Protein AF-A0A355ESQ3-F1 (afdb_monomer_lite)

Foldseek 3Di:
DDPDPDPPVVCLQQEWEDDPNWIWHFPDWDWDDDDPDTDTDTDIDTDDPPDDRPHYDYDDPPDD

Sequence (64 aa):
MVLSNRPKTDWNERITLEIGERFYRLRRVEERQDGSWWAYAHLLEEAPANQVIRYLILYLPPDS

Structure (mmCIF, N/CA/C/O backbone):
data_AF-A0A355ESQ3-F1
#
_entry.id   AF-A0A355ESQ3-F1
#
loop_
_atom_site.group_PDB
_atom_site.id
_atom_site.type_symbol
_atom_site.label_atom_id
_atom_site.label_alt_id
_atom_site.label_comp_id
_atom_site.label_asym_id
_atom_site.label_entity_id
_atom_site.label_seq_id
_atom_site.pdbx_PDB_ins_code
_atom_site.Cartn_x
_atom_site.Cartn_y
_atom_site.Cartn_z
_atom_site.occupancy
_atom_site.B_iso_or_equiv
_atom_site.auth_seq_id
_atom_site.auth_comp_id
_atom_site.auth_asym_id
_atom_site.auth_atom_id
_atom_site.pdbx_PDB_model_num
ATOM 1 N N . MET A 1 1 ? -4.382 11.093 -15.783 1.00 38.91 1 MET A N 1
ATOM 2 C CA . MET A 1 1 ? -3.455 11.216 -14.637 1.00 38.91 1 MET A CA 1
ATOM 3 C C . MET A 1 1 ? -2.456 12.325 -14.948 1.00 38.91 1 MET A C 1
ATOM 5 O O . MET A 1 1 ? -1.727 12.195 -15.920 1.00 38.91 1 MET A O 1
ATOM 9 N N . VAL A 1 2 ? -2.476 13.450 -14.225 1.00 32.12 2 VAL A N 1
ATOM 10 C CA . VAL A 1 2 ? -1.522 14.552 -14.465 1.00 32.12 2 VAL A CA 1
ATOM 11 C C . VAL A 1 2 ? -0.262 14.285 -13.644 1.00 32.12 2 VAL A C 1
ATOM 13 O O . VAL A 1 2 ? -0.250 14.507 -12.435 1.00 32.12 2 VAL A O 1
ATOM 16 N N . LEU A 1 3 ? 0.790 13.799 -14.305 1.00 37.38 3 LEU A N 1
ATOM 17 C CA . LEU A 1 3 ? 2.139 13.693 -13.747 1.00 37.38 3 LEU A CA 1
ATOM 18 C C . LEU A 1 3 ? 2.742 15.103 -13.683 1.00 37.38 3 LEU A C 1
ATOM 20 O O . LEU A 1 3 ? 3.370 15.571 -14.628 1.00 37.38 3 LEU A O 1
ATOM 24 N N . SER A 1 4 ? 2.485 15.841 -12.600 1.00 43.34 4 SER A N 1
ATOM 25 C CA . SER A 1 4 ? 3.108 17.154 -12.412 1.00 43.34 4 SER A CA 1
ATOM 26 C C . SER A 1 4 ? 4.493 16.994 -11.785 1.00 43.34 4 SER A C 1
ATOM 28 O O . SER A 1 4 ? 4.587 16.584 -10.633 1.00 43.34 4 SER A O 1
ATOM 30 N N . ASN A 1 5 ? 5.543 17.415 -12.492 1.00 48.34 5 ASN A N 1
ATOM 31 C CA . ASN A 1 5 ? 6.938 17.480 -12.022 1.00 48.34 5 ASN A CA 1
ATOM 32 C C . ASN A 1 5 ? 7.197 18.610 -10.991 1.00 48.34 5 ASN A C 1
ATOM 34 O O . ASN A 1 5 ? 8.295 19.148 -10.890 1.00 48.34 5 ASN A O 1
ATOM 38 N N . ARG A 1 6 ? 6.168 19.068 -10.270 1.00 50.28 6 ARG A N 1
ATOM 39 C CA . ARG A 1 6 ? 6.339 20.071 -9.211 1.00 50.28 6 ARG A CA 1
ATOM 40 C C . ARG A 1 6 ? 6.319 19.360 -7.863 1.00 50.28 6 ARG A C 1
ATOM 42 O O . ARG A 1 6 ? 5.364 18.615 -7.632 1.00 50.28 6 ARG A O 1
ATOM 49 N N . PRO A 1 7 ? 7.306 19.597 -6.978 1.00 51.69 7 PRO A N 1
ATOM 50 C CA . PRO A 1 7 ? 7.267 19.062 -5.628 1.00 51.69 7 PRO A CA 1
ATOM 51 C C . PRO A 1 7 ? 6.023 19.610 -4.930 1.00 51.69 7 PRO A C 1
ATOM 53 O O . PRO A 1 7 ? 5.901 20.803 -4.661 1.00 51.69 7 PRO A O 1
ATOM 56 N N . LYS A 1 8 ? 5.056 18.726 -4.701 1.00 55.31 8 LYS A N 1
ATOM 57 C CA . LYS A 1 8 ? 3.908 18.978 -3.838 1.00 55.31 8 LYS A CA 1
ATOM 58 C C . LYS A 1 8 ? 4.258 18.339 -2.507 1.00 55.31 8 LYS A C 1
ATOM 60 O O . LYS A 1 8 ? 4.042 17.143 -2.338 1.00 55.31 8 LYS A O 1
ATOM 65 N N . THR A 1 9 ? 4.841 19.125 -1.609 1.00 55.19 9 THR A N 1
ATOM 66 C CA . THR A 1 9 ? 5.362 18.674 -0.307 1.00 55.19 9 THR A CA 1
ATOM 67 C C . THR A 1 9 ? 4.329 17.841 0.458 1.00 55.19 9 THR A C 1
ATOM 69 O O . THR A 1 9 ? 4.651 16.800 1.009 1.00 55.19 9 THR A O 1
ATOM 72 N N . ASP A 1 10 ? 3.055 18.222 0.351 1.00 57.69 10 ASP A N 1
ATOM 73 C CA . ASP A 1 10 ? 1.938 17.541 1.006 1.00 57.69 10 ASP A CA 1
ATOM 74 C C . ASP A 1 10 ? 1.452 16.258 0.317 1.00 57.69 10 ASP A C 1
ATOM 76 O O . ASP A 1 10 ? 0.735 15.475 0.933 1.00 57.69 10 ASP A O 1
ATOM 80 N N . TRP A 1 11 ? 1.740 16.037 -0.969 1.00 56.28 11 TRP A N 1
ATOM 81 C CA . TRP A 1 11 ? 1.183 14.879 -1.682 1.00 56.28 11 TRP A CA 1
ATOM 82 C C . TRP A 1 11 ? 1.833 13.581 -1.218 1.00 56.28 11 TRP A C 1
ATOM 84 O O . TRP A 1 11 ? 1.124 12.649 -0.850 1.00 56.28 11 TRP A O 1
ATOM 94 N N . ASN A 1 12 ? 3.163 13.538 -1.158 1.00 57.56 12 ASN A N 1
ATOM 95 C CA . ASN A 1 12 ? 3.884 12.332 -0.746 1.00 57.56 12 ASN A CA 1
ATOM 96 C C . ASN A 1 12 ? 3.540 11.906 0.692 1.00 57.56 12 ASN A C 1
ATOM 98 O O . ASN A 1 12 ? 3.547 10.718 0.989 1.00 57.56 12 ASN A O 1
ATOM 102 N N . GLU A 1 13 ? 3.181 12.859 1.556 1.00 62.25 13 GLU A N 1
ATOM 103 C CA . GLU A 1 13 ? 2.821 12.613 2.958 1.00 62.25 13 GLU A CA 1
ATOM 104 C C . GLU A 1 13 ? 1.336 12.254 3.164 1.00 62.25 13 GLU A C 1
ATOM 106 O O . GLU A 1 13 ? 0.962 11.715 4.208 1.00 62.25 13 GLU A O 1
ATOM 111 N N . ARG A 1 14 ? 0.460 12.562 2.196 1.00 66.50 14 ARG A N 1
ATOM 112 C CA . ARG A 1 14 ? -1.007 12.444 2.350 1.00 66.50 14 ARG A CA 1
ATOM 113 C C . ARG A 1 14 ? -1.663 11.433 1.421 1.00 66.50 14 ARG A C 1
ATOM 115 O O . ARG A 1 14 ? -2.853 11.157 1.589 1.00 66.50 14 ARG A O 1
ATOM 122 N N . ILE A 1 15 ? -0.932 10.903 0.447 1.00 72.88 15 ILE A N 1
ATOM 123 C CA . ILE A 1 15 ? -1.449 9.876 -0.453 1.00 72.88 15 ILE A CA 1
ATOM 124 C C . ILE A 1 15 ? -1.615 8.570 0.321 1.00 72.88 15 ILE A C 1
ATOM 126 O O . ILE A 1 15 ? -0.676 8.056 0.929 1.00 72.88 15 ILE A O 1
ATOM 130 N N . THR A 1 16 ? -2.833 8.038 0.275 1.00 81.06 16 THR A N 1
ATOM 131 C CA . THR A 1 16 ? -3.136 6.674 0.704 1.00 81.06 16 THR A CA 1
ATOM 132 C C . THR A 1 16 ? -3.355 5.816 -0.538 1.00 81.06 16 THR A C 1
ATOM 134 O O . THR A 1 16 ? -4.065 6.226 -1.459 1.00 81.06 16 THR A O 1
ATOM 137 N N . LEU A 1 17 ? -2.714 4.653 -0.571 1.00 81.88 17 LEU A N 1
ATOM 138 C CA . LEU A 1 17 ? -2.848 3.641 -1.610 1.00 81.88 17 LEU A CA 1
ATOM 139 C C . LEU A 1 17 ? -3.763 2.537 -1.098 1.00 81.88 17 LEU A C 1
ATOM 141 O O . LEU A 1 17 ? -3.558 2.042 0.008 1.00 81.88 17 LEU A O 1
ATOM 145 N N . GLU A 1 18 ? -4.738 2.140 -1.903 1.00 85.44 18 GLU A N 1
ATOM 146 C CA . GLU A 1 18 ? -5.489 0.907 -1.673 1.00 85.44 18 GLU A CA 1
ATOM 147 C C . GLU A 1 18 ? -4.873 -0.222 -2.494 1.00 85.44 18 GLU A C 1
ATOM 149 O O . GLU A 1 18 ? -4.662 -0.082 -3.701 1.00 85.44 18 GLU A O 1
ATOM 154 N N . ILE A 1 19 ? -4.549 -1.325 -1.819 1.00 80.25 19 ILE A N 1
ATOM 155 C CA . ILE A 1 19 ? -4.014 -2.542 -2.430 1.00 80.25 19 ILE A CA 1
ATOM 156 C C . ILE A 1 19 ? -4.827 -3.714 -1.879 1.00 80.25 19 ILE A C 1
ATOM 158 O O . ILE A 1 19 ? -4.732 -4.044 -0.694 1.00 80.25 19 ILE A O 1
ATOM 162 N N . GLY A 1 20 ? -5.640 -4.335 -2.737 1.00 83.06 20 GLY A N 1
ATOM 163 C CA . GLY A 1 20 ? -6.646 -5.300 -2.291 1.00 83.06 20 GLY A CA 1
ATOM 164 C C . GLY A 1 20 ? -7.699 -4.603 -1.428 1.00 83.06 20 GLY A C 1
ATOM 165 O O . GLY A 1 20 ? -8.340 -3.676 -1.896 1.00 83.06 20 GLY A O 1
ATOM 166 N N . GLU A 1 21 ? -7.837 -5.021 -0.169 1.00 84.12 21 GLU A N 1
ATOM 167 C CA . GLU A 1 21 ? -8.800 -4.458 0.801 1.00 84.12 21 GLU A CA 1
ATOM 168 C C . GLU A 1 21 ? -8.113 -3.660 1.926 1.00 84.12 21 GLU A C 1
ATOM 170 O O . GLU A 1 21 ? -8.689 -3.415 2.987 1.00 84.12 21 GLU A O 1
ATOM 175 N N . ARG A 1 22 ? -6.836 -3.305 1.738 1.00 86.44 22 ARG A N 1
ATOM 176 C CA . ARG A 1 22 ? -6.019 -2.626 2.749 1.00 86.44 22 ARG A CA 1
ATOM 177 C C . ARG A 1 22 ? -5.500 -1.292 2.247 1.00 86.44 22 ARG A C 1
ATOM 179 O O . ARG A 1 22 ? -5.236 -1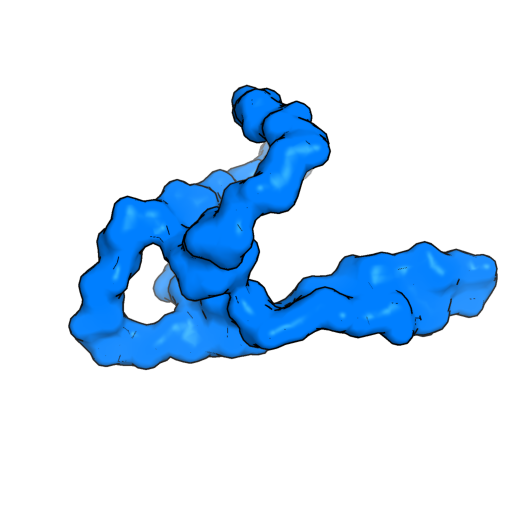.108 1.059 1.00 86.44 22 ARG A O 1
ATOM 186 N N . PHE A 1 23 ? -5.305 -0.382 3.194 1.00 87.12 23 PHE A N 1
ATOM 187 C CA . PHE A 1 23 ? -4.860 0.980 2.939 1.00 87.12 23 PHE A CA 1
ATOM 188 C C . PHE A 1 23 ? -3.438 1.183 3.439 1.00 87.12 23 PHE A C 1
ATOM 190 O O . PHE A 1 23 ? -3.100 0.784 4.551 1.00 87.12 23 PHE A O 1
ATOM 197 N N . TYR A 1 24 ? -2.616 1.850 2.638 1.00 85.19 24 TYR A N 1
ATOM 198 C CA . TYR A 1 24 ? -1.200 2.050 2.907 1.00 85.19 24 TYR A CA 1
ATOM 199 C C . TYR A 1 24 ? -0.782 3.496 2.679 1.00 85.19 24 TYR A C 1
ATOM 201 O O . TYR A 1 24 ? -1.295 4.168 1.787 1.00 85.19 24 TYR A O 1
ATOM 209 N N . ARG A 1 25 ? 0.201 3.971 3.442 1.00 84.94 25 ARG A N 1
ATOM 210 C CA . ARG A 1 25 ? 0.862 5.261 3.221 1.00 84.94 25 ARG A CA 1
ATOM 211 C C . ARG A 1 25 ? 2.320 5.059 2.859 1.00 84.94 25 ARG A C 1
ATOM 213 O O . ARG A 1 25 ? 2.962 4.118 3.324 1.00 84.94 25 ARG A O 1
ATOM 220 N N . LEU A 1 26 ? 2.850 5.964 2.041 1.00 82.31 26 LEU A N 1
ATOM 221 C CA . LEU A 1 26 ? 4.275 5.986 1.745 1.00 82.31 26 LEU A CA 1
ATOM 222 C C . LEU A 1 26 ? 5.040 6.415 2.998 1.00 82.31 26 LEU A C 1
ATOM 224 O O . LEU A 1 26 ? 4.842 7.515 3.506 1.00 82.31 26 LEU A O 1
ATOM 228 N N . ARG A 1 27 ? 5.933 5.551 3.477 1.00 82.75 27 ARG A N 1
ATOM 229 C CA . ARG A 1 27 ? 6.795 5.844 4.623 1.00 82.75 27 ARG A CA 1
ATOM 230 C C . ARG A 1 27 ? 8.130 6.432 4.185 1.00 82.75 27 ARG A C 1
ATOM 232 O O . ARG A 1 27 ? 8.599 7.402 4.769 1.00 82.75 27 ARG A O 1
ATOM 239 N N . ARG A 1 28 ? 8.770 5.816 3.186 1.00 80.12 28 ARG A N 1
ATOM 240 C CA . ARG A 1 28 ? 10.051 6.271 2.623 1.00 80.12 28 ARG A CA 1
ATOM 241 C C . ARG A 1 28 ? 10.290 5.696 1.231 1.00 80.12 28 ARG A C 1
ATOM 243 O O . ARG A 1 28 ? 9.718 4.667 0.878 1.00 80.12 28 ARG A O 1
ATOM 250 N N . VAL A 1 29 ? 11.180 6.339 0.485 1.00 81.31 29 VAL A N 1
ATOM 251 C CA . VAL A 1 29 ? 11.711 5.844 -0.790 1.00 81.31 29 VAL A CA 1
ATOM 252 C C . VAL A 1 29 ? 13.190 5.544 -0.593 1.00 81.31 29 VAL A C 1
ATOM 254 O O . VAL A 1 29 ? 13.908 6.354 -0.011 1.00 81.31 29 VAL A O 1
ATOM 257 N N . GLU A 1 30 ? 13.634 4.378 -1.044 1.00 86.50 30 GLU A N 1
ATOM 258 C CA . GLU A 1 30 ? 15.027 3.940 -0.955 1.00 86.50 30 GLU A CA 1
ATOM 259 C C . GLU A 1 30 ? 15.496 3.436 -2.315 1.00 86.50 30 GLU A C 1
ATOM 261 O O . GLU A 1 30 ? 14.723 2.826 -3.048 1.00 86.50 30 GLU A O 1
ATOM 266 N N . GLU A 1 31 ? 16.767 3.636 -2.645 1.00 89.69 31 GLU A N 1
ATOM 267 C CA . GLU A 1 31 ? 17.375 2.950 -3.783 1.00 89.69 31 GLU A CA 1
ATOM 268 C C . GLU A 1 31 ? 17.791 1.543 -3.350 1.00 89.69 31 GLU A C 1
ATOM 270 O O . GLU A 1 31 ? 18.495 1.358 -2.353 1.00 89.69 31 GLU A O 1
ATOM 275 N N . ARG A 1 32 ? 17.328 0.532 -4.087 1.00 83.25 32 ARG A N 1
ATOM 276 C CA . ARG A 1 32 ? 17.740 -0.860 -3.914 1.00 83.25 32 ARG A CA 1
ATOM 277 C C . ARG A 1 32 ? 18.231 -1.421 -5.231 1.00 83.25 32 ARG A C 1
ATOM 279 O O . ARG A 1 32 ? 17.709 -1.098 -6.295 1.00 83.25 32 ARG A O 1
ATOM 286 N N . GLN A 1 33 ? 19.224 -2.289 -5.134 1.00 87.50 33 GLN A N 1
ATOM 287 C CA . GLN A 1 33 ? 19.707 -3.040 -6.274 1.00 87.50 33 GLN A CA 1
ATOM 288 C C . GLN A 1 33 ? 18.788 -4.244 -6.512 1.00 87.50 33 GLN A C 1
ATOM 290 O O . GLN A 1 33 ? 18.564 -5.043 -5.602 1.00 87.50 33 GLN A O 1
ATOM 295 N N . ASP A 1 34 ? 18.262 -4.353 -7.729 1.00 81.50 34 ASP A N 1
ATOM 296 C CA . ASP A 1 34 ? 17.452 -5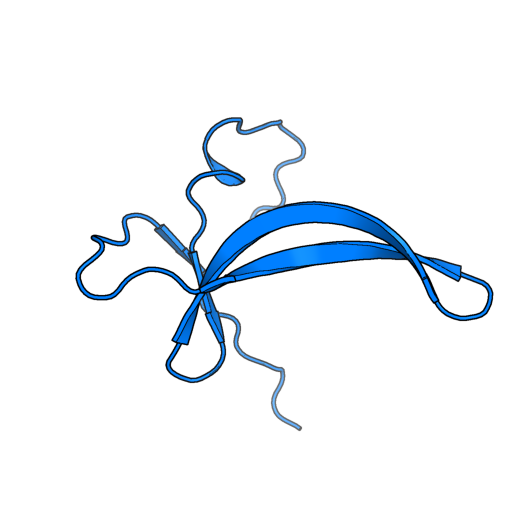.469 -8.212 1.00 81.50 34 ASP A CA 1
ATOM 297 C C . ASP A 1 34 ? 18.148 -6.087 -9.434 1.00 81.50 34 ASP A C 1
ATOM 299 O O . ASP A 1 34 ? 18.135 -5.553 -10.550 1.00 81.50 34 ASP A O 1
ATOM 303 N N . GLY A 1 35 ? 18.889 -7.170 -9.190 1.00 86.38 35 GLY A N 1
ATOM 304 C CA . GLY A 1 35 ? 19.800 -7.759 -10.170 1.00 86.38 35 GLY A CA 1
ATOM 305 C C . GLY A 1 35 ? 20.895 -6.778 -10.613 1.00 86.38 35 GLY A C 1
ATOM 306 O O . GLY A 1 35 ? 21.716 -6.326 -9.812 1.00 86.38 35 GLY A O 1
ATOM 307 N N . SER A 1 36 ? 20.927 -6.462 -11.910 1.00 89.31 36 SER A N 1
ATOM 308 C CA . SER A 1 36 ? 21.875 -5.504 -12.500 1.00 89.31 36 SER A CA 1
ATOM 309 C C . SER A 1 36 ? 21.391 -4.048 -12.481 1.00 89.31 36 SER A C 1
ATOM 311 O O . SER A 1 36 ? 22.098 -3.181 -12.992 1.00 89.31 36 SER A O 1
ATOM 313 N N . TRP A 1 37 ? 20.202 -3.766 -11.942 1.00 73.56 37 TRP A N 1
ATOM 314 C CA . TRP A 1 37 ? 19.566 -2.448 -12.017 1.00 73.56 37 TRP A CA 1
ATOM 315 C C . TRP A 1 37 ? 19.407 -1.819 -10.634 1.00 73.56 37 TRP A C 1
ATOM 317 O O . TRP A 1 37 ? 19.232 -2.514 -9.635 1.00 73.56 37 TRP A O 1
ATOM 327 N N . TRP A 1 38 ? 19.444 -0.489 -10.581 1.00 77.56 38 TRP A N 1
ATOM 328 C CA . TRP A 1 38 ? 19.040 0.277 -9.405 1.00 77.56 38 TRP A CA 1
ATOM 329 C C . TRP A 1 38 ? 17.576 0.678 -9.555 1.00 77.56 38 TRP A C 1
ATOM 331 O O . TRP A 1 38 ? 17.189 1.250 -10.575 1.00 77.56 38 TRP A O 1
ATOM 341 N N . ALA A 1 39 ? 16.767 0.367 -8.548 1.00 81.38 39 ALA A N 1
ATOM 342 C CA . ALA A 1 39 ? 15.341 0.649 -8.522 1.00 81.38 39 ALA A CA 1
ATOM 343 C C . ALA A 1 39 ? 14.964 1.458 -7.275 1.00 81.38 39 ALA A C 1
ATOM 345 O O . ALA A 1 39 ? 15.507 1.253 -6.187 1.00 81.38 39 ALA A O 1
ATOM 346 N N . TYR A 1 40 ? 13.984 2.350 -7.424 1.00 78.31 40 TYR A N 1
ATOM 347 C CA . TYR A 1 40 ? 13.369 3.049 -6.297 1.00 78.31 40 TYR A CA 1
ATOM 348 C C . TYR A 1 40 ? 12.340 2.144 -5.613 1.00 78.31 40 TYR A C 1
ATOM 350 O O . TYR A 1 40 ? 11.225 1.944 -6.102 1.00 78.31 40 TYR A O 1
ATOM 358 N N . ALA A 1 41 ? 12.708 1.614 -4.453 1.00 80.88 41 ALA A N 1
ATOM 359 C CA . ALA A 1 41 ? 11.824 0.870 -3.576 1.00 80.88 41 ALA A CA 1
ATOM 360 C C . ALA A 1 41 ? 10.995 1.837 -2.719 1.00 80.88 41 ALA A C 1
ATOM 362 O O . ALA A 1 41 ? 11.530 2.643 -1.957 1.00 80.88 41 ALA A O 1
ATOM 363 N N . HIS A 1 42 ? 9.672 1.734 -2.822 1.00 81.62 42 HIS A N 1
ATOM 364 C CA . HIS A 1 42 ? 8.732 2.525 -2.033 1.00 81.62 42 HIS A CA 1
ATOM 365 C C . HIS A 1 42 ? 8.285 1.689 -0.832 1.00 81.62 42 HIS A C 1
ATOM 367 O O . HIS A 1 42 ? 7.561 0.708 -0.993 1.00 81.62 42 HIS A O 1
ATOM 373 N N . LEU A 1 43 ? 8.736 2.043 0.374 1.00 83.00 43 LEU A N 1
ATOM 374 C CA . LEU A 1 43 ? 8.289 1.371 1.592 1.00 83.00 43 LEU A CA 1
ATOM 375 C C . LEU A 1 43 ? 6.937 1.923 2.022 1.00 83.00 43 LEU A C 1
ATOM 377 O O . LEU A 1 43 ? 6.7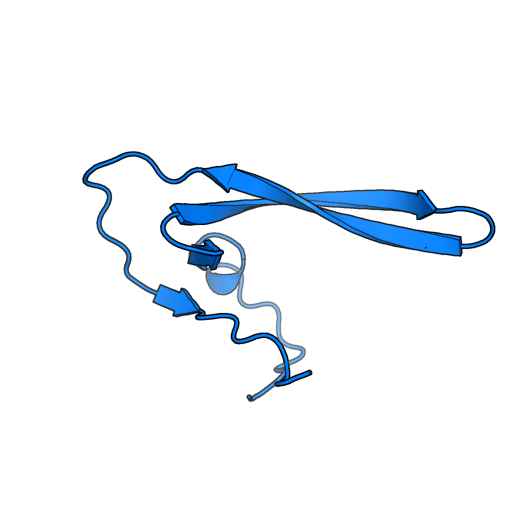84 3.126 2.250 1.00 83.00 43 LEU A O 1
ATOM 381 N N . LEU A 1 44 ? 5.990 1.010 2.186 1.00 85.50 44 LEU A N 1
ATOM 382 C CA . LEU A 1 44 ? 4.629 1.297 2.597 1.00 85.50 44 LEU A CA 1
ATOM 383 C C . LEU A 1 44 ? 4.413 0.910 4.062 1.00 85.50 44 LEU A C 1
ATOM 385 O O . LEU A 1 44 ? 4.958 -0.083 4.543 1.00 85.50 44 LEU A O 1
ATOM 389 N N . GLU A 1 45 ? 3.608 1.697 4.761 1.00 86.81 45 GLU A N 1
ATOM 390 C CA . GLU A 1 45 ? 3.108 1.402 6.103 1.00 86.81 45 GLU A CA 1
ATOM 391 C C . GLU A 1 45 ? 1.587 1.266 6.043 1.00 86.81 45 GLU A C 1
ATOM 393 O O . GLU A 1 45 ? 0.920 2.080 5.403 1.00 86.81 45 GLU A O 1
ATOM 398 N N . GLU A 1 46 ? 1.037 0.222 6.667 1.00 87.38 46 GLU A N 1
ATOM 399 C CA . GLU A 1 46 ? -0.413 0.010 6.711 1.00 87.38 46 GLU A CA 1
ATOM 400 C C . GLU A 1 46 ? -1.075 1.119 7.542 1.00 87.38 46 GLU A C 1
ATOM 402 O O . GLU A 1 46 ? -0.615 1.466 8.632 1.00 87.38 46 GLU A O 1
ATOM 407 N N . ALA A 1 47 ? -2.140 1.711 7.007 1.00 85.31 47 ALA A N 1
ATOM 408 C CA . ALA A 1 47 ? -2.858 2.779 7.677 1.00 85.31 47 ALA A CA 1
ATOM 409 C C . ALA A 1 47 ? -3.611 2.222 8.905 1.00 85.31 47 ALA A C 1
ATOM 411 O O . ALA A 1 47 ? -4.264 1.182 8.802 1.00 85.31 47 ALA A O 1
ATOM 412 N N . PRO A 1 48 ? -3.577 2.911 10.061 1.00 82.12 48 PRO A N 1
ATOM 413 C CA . PRO A 1 48 ? -4.341 2.508 11.234 1.00 82.12 48 PRO A CA 1
ATOM 414 C C . PRO A 1 48 ? -5.842 2.417 10.949 1.00 82.12 48 PRO A C 1
ATOM 416 O O . PRO A 1 48 ? -6.410 3.256 10.241 1.00 82.12 48 PRO A O 1
ATOM 419 N N . ALA A 1 49 ? -6.507 1.460 11.598 1.00 76.56 49 ALA A N 1
ATOM 420 C CA . ALA A 1 49 ? -7.962 1.399 11.606 1.00 76.56 49 ALA A CA 1
ATOM 421 C C . ALA A 1 49 ? -8.559 2.719 1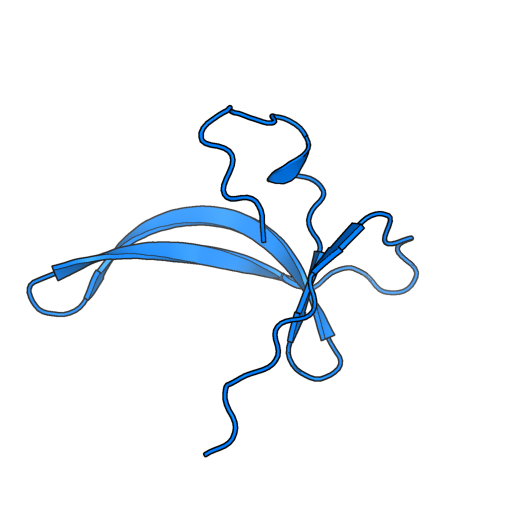2.135 1.00 76.56 49 ALA A C 1
ATOM 423 O O . ALA A 1 49 ? -8.030 3.329 13.067 1.00 76.56 49 ALA A O 1
ATOM 424 N N . ASN A 1 50 ? -9.683 3.144 11.552 1.00 77.50 50 ASN A N 1
ATOM 425 C CA . ASN A 1 50 ? -10.406 4.382 11.887 1.00 77.50 50 ASN A CA 1
ATOM 426 C C . ASN A 1 50 ? -9.677 5.697 11.548 1.00 77.50 50 ASN A C 1
ATOM 428 O O . ASN A 1 50 ? -10.072 6.764 12.023 1.00 77.50 50 ASN A O 1
ATOM 432 N N . GLN A 1 51 ? -8.636 5.664 10.713 1.00 76.56 51 GLN A N 1
ATOM 433 C CA . GLN A 1 51 ? -8.007 6.887 10.227 1.00 76.56 51 GLN A CA 1
ATOM 434 C C . GLN A 1 51 ? -8.812 7.497 9.069 1.00 76.56 51 GLN A C 1
ATOM 436 O O . GLN A 1 51 ? -9.119 6.830 8.084 1.00 76.56 51 GLN A O 1
ATOM 441 N N . VAL A 1 52 ? -9.128 8.794 9.151 1.00 74.56 52 VAL A N 1
ATOM 442 C CA . VAL A 1 52 ? -9.793 9.506 8.048 1.00 74.56 52 VAL A CA 1
ATOM 443 C C . VAL A 1 52 ? -8.825 9.653 6.872 1.00 74.56 52 VAL A C 1
ATOM 445 O O . VAL A 1 52 ? -7.796 10.331 6.978 1.00 74.56 52 VAL A O 1
ATOM 448 N N . ILE A 1 53 ? -9.176 9.050 5.737 1.00 74.94 53 ILE A N 1
ATOM 449 C CA . ILE A 1 53 ? -8.438 9.164 4.477 1.00 74.94 53 ILE A CA 1
ATOM 450 C C . ILE A 1 53 ? -8.971 10.381 3.718 1.00 74.94 53 ILE A C 1
ATOM 452 O O . ILE A 1 53 ? -10.156 10.469 3.413 1.00 74.94 53 ILE A O 1
ATOM 456 N N . ARG A 1 54 ? -8.094 11.350 3.432 1.00 71.69 54 ARG A N 1
ATOM 457 C CA . ARG A 1 54 ? -8.464 12.579 2.703 1.00 71.69 54 ARG A CA 1
ATOM 458 C C . ARG A 1 54 ? -8.192 12.494 1.204 1.00 71.69 54 ARG A C 1
ATOM 460 O O . ARG A 1 54 ? -8.831 13.206 0.440 1.00 71.69 54 ARG A O 1
ATOM 467 N N . TYR A 1 55 ? -7.247 11.648 0.800 1.00 73.06 55 TYR A N 1
ATOM 468 C CA . TYR A 1 55 ? -6.843 11.464 -0.588 1.00 73.06 55 TYR A CA 1
ATOM 469 C C . TYR A 1 55 ? -6.521 9.986 -0.816 1.00 73.06 55 TYR A C 1
ATOM 471 O O . TYR A 1 55 ? -5.622 9.444 -0.169 1.00 73.06 55 TYR A O 1
ATOM 479 N 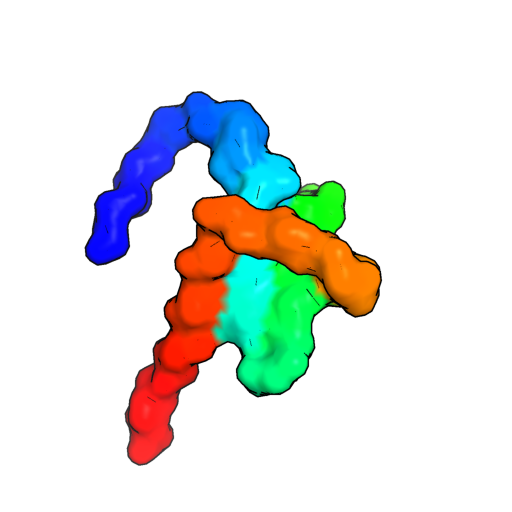N . LEU A 1 56 ? -7.273 9.355 -1.717 1.00 78.31 56 LEU A N 1
ATOM 480 C CA . LEU A 1 56 ? -7.149 7.942 -2.063 1.00 78.31 56 LEU A CA 1
ATOM 481 C C . LEU A 1 56 ? -6.748 7.807 -3.532 1.00 78.31 56 LEU A C 1
ATOM 483 O O . LEU A 1 56 ? -7.390 8.393 -4.405 1.00 78.31 56 LEU A O 1
ATOM 487 N N . ILE A 1 57 ? -5.697 7.033 -3.794 1.00 76.06 57 ILE A N 1
ATOM 488 C CA . ILE A 1 57 ? -5.349 6.575 -5.138 1.00 76.06 57 ILE A CA 1
ATOM 489 C C . ILE A 1 57 ? -5.660 5.084 -5.197 1.00 76.06 57 ILE A C 1
ATOM 491 O O . ILE A 1 57 ? -5.030 4.286 -4.503 1.00 76.06 57 ILE A O 1
ATOM 495 N N . LEU A 1 58 ? -6.630 4.728 -6.038 1.00 76.06 58 LEU A N 1
ATOM 496 C CA . LEU A 1 58 ? -6.962 3.342 -6.330 1.00 76.06 58 LEU A CA 1
ATOM 497 C C . LEU A 1 58 ? -6.060 2.840 -7.457 1.00 76.06 58 LEU A C 1
ATOM 499 O O . LEU A 1 58 ? -6.063 3.405 -8.555 1.00 76.06 58 LEU A O 1
ATOM 503 N N . TYR A 1 59 ? -5.293 1.788 -7.184 1.00 74.25 59 TYR A N 1
ATOM 504 C CA . TYR A 1 59 ? -4.552 1.081 -8.219 1.00 74.25 59 TYR A CA 1
ATOM 505 C C . TYR A 1 59 ? -5.398 -0.072 -8.757 1.00 74.25 59 TYR A C 1
ATOM 507 O O . TYR A 1 59 ? -5.736 -0.997 -8.023 1.00 74.25 59 TYR A O 1
ATOM 515 N N . LEU A 1 60 ? -5.717 -0.014 -10.049 1.00 78.38 60 LEU A N 1
ATOM 516 C CA . LEU A 1 60 ? -6.361 -1.102 -10.774 1.00 78.38 60 LEU A CA 1
ATOM 517 C C . LEU A 1 60 ? -5.295 -1.757 -11.663 1.00 78.38 60 LEU A C 1
ATOM 519 O O . LEU A 1 60 ? -4.790 -1.079 -12.567 1.00 78.38 60 LEU A O 1
ATOM 523 N N . PRO A 1 61 ? -4.890 -3.013 -11.401 1.00 73.00 61 PRO A N 1
ATOM 524 C CA . PRO A 1 61 ? -3.990 -3.713 -12.306 1.00 73.00 61 PRO A CA 1
ATOM 525 C C . PRO A 1 61 ? -4.655 -3.865 -13.686 1.00 73.00 61 PRO A C 1
ATOM 527 O O . PRO A 1 61 ? -5.881 -3.956 -13.756 1.00 73.00 61 PRO A O 1
ATOM 530 N N . PRO A 1 62 ? -3.878 -3.866 -14.784 1.00 76.69 62 PRO A N 1
ATOM 531 C CA . PRO A 1 62 ? -4.427 -4.128 -16.109 1.00 76.69 62 PRO A CA 1
ATOM 532 C C . PRO A 1 62 ? -5.065 -5.521 -16.145 1.00 76.69 62 PRO A C 1
ATOM 534 O O . PRO A 1 62 ? -4.497 -6.472 -15.599 1.00 76.69 62 PRO A O 1
ATOM 537 N N . ASP A 1 63 ? -6.233 -5.627 -16.784 1.00 76.69 63 ASP A N 1
ATOM 538 C CA . ASP A 1 63 ? -6.880 -6.916 -17.027 1.00 76.69 63 ASP A CA 1
ATOM 539 C C . ASP A 1 63 ? -5.907 -7.834 -17.787 1.00 76.69 63 ASP A C 1
ATOM 541 O O . ASP A 1 63 ? -5.230 -7.400 -18.724 1.00 76.69 63 ASP A O 1
ATOM 545 N N . S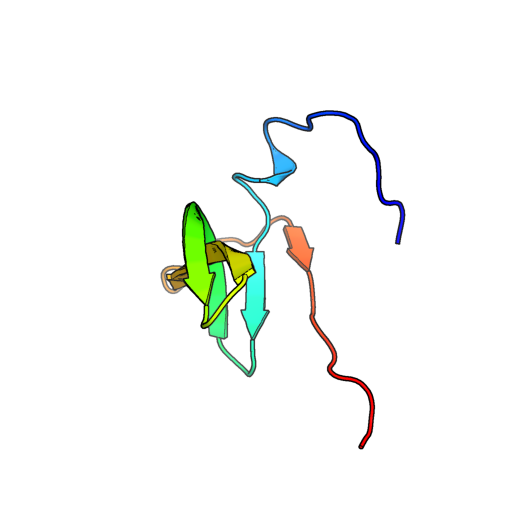ER A 1 64 ? -5.784 -9.071 -17.298 1.00 56.25 64 SER A N 1
ATOM 546 C CA . SER A 1 64 ? -4.837 -10.090 -17.780 1.00 56.25 64 SER A CA 1
ATOM 547 C C . SER A 1 64 ? -5.225 -10.670 -19.134 1.00 56.25 64 SER A C 1
ATOM 549 O O . SER A 1 64 ? -6.440 -10.870 -19.360 1.00 56.25 64 SER A O 1
#

Secondary structure (DSSP, 8-state):
-----S--HHHHHH-EEEETTEEEEEEEEEEEEETTEEEEEEEEEEPPTTPPPS-EEE--PPP-

Radius of gyration: 13.83 Å; chains: 1; bounding box: 32×30×30 Å

pLDDT: mean 73.9, std 13.96, range [32.12, 89.69]